Protein AF-A0A833DUH0-F1 (afdb_monomer_lite)

Organism: NCBI:txid334771

pLDDT: mean 90.51, std 8.52, range [49.0, 95.56]

Foldseek 3Di:
DADPPPRAAWDWDWDWDDPDQKIKIWTWTAGPPPRDIGTAKIWMWGDDPPDIDIDIDGDDDD

Secondary structure (DSSP, 8-state):
-B-TTT--BEEEEEEEEE-SSEEEEEEEEEETTT--EEEEEEEEEEE-SS-EEEEEEEPP--

Radius of gyration: 14.43 Å; chains: 1; bounding box: 31×22×40 Å

Sequence (62 aa):
MICTKCRNDMQLVIQSENLGNRVRVVYLYQCVACRRSLTFEIVEVRRDTDRIVITKSRMNVS

Structure (mmCIF, N/CA/C/O backbone):
data_AF-A0A833DUH0-F1
#
_entry.id   AF-A0A833DUH0-F1
#
loop_
_atom_site.group_PDB
_atom_site.id
_atom_site.type_symbol
_atom_s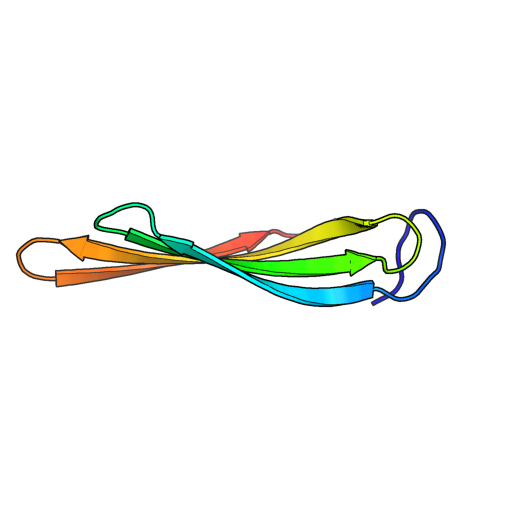ite.label_atom_id
_atom_site.label_alt_id
_atom_site.label_comp_id
_atom_site.label_asym_id
_atom_site.label_entity_id
_atom_site.label_seq_id
_atom_site.pdbx_PDB_ins_code
_atom_site.Cartn_x
_atom_site.Cartn_y
_atom_site.Cartn_z
_atom_site.occupancy
_atom_site.B_iso_or_equiv
_atom_site.auth_seq_id
_atom_site.auth_comp_id
_atom_site.auth_asym_id
_atom_site.auth_atom_id
_atom_site.pdbx_PDB_model_num
ATOM 1 N N . MET A 1 1 ? 2.169 4.786 -15.660 1.00 82.75 1 MET A N 1
ATOM 2 C CA . MET A 1 1 ? 3.329 5.492 -15.061 1.00 82.75 1 MET A CA 1
ATOM 3 C C . MET A 1 1 ? 4.593 4.785 -15.526 1.00 82.75 1 MET A C 1
ATOM 5 O O . MET A 1 1 ? 4.566 3.564 -15.593 1.00 82.75 1 MET A O 1
ATOM 9 N N . ILE A 1 2 ? 5.663 5.510 -15.865 1.00 90.56 2 ILE A N 1
ATOM 10 C CA . ILE A 1 2 ? 6.911 4.913 -16.377 1.00 90.56 2 ILE A CA 1
ATOM 11 C C . ILE A 1 2 ? 7.959 4.831 -15.265 1.00 90.56 2 ILE A C 1
ATOM 13 O O . ILE A 1 2 ? 8.171 5.796 -14.531 1.00 90.56 2 ILE A O 1
ATOM 17 N N . CYS A 1 3 ? 8.650 3.696 -15.154 1.00 92.19 3 CYS A N 1
ATOM 18 C CA . CYS A 1 3 ? 9.709 3.509 -14.171 1.00 92.19 3 CYS A CA 1
ATOM 19 C C . CYS A 1 3 ? 10.914 4.406 -14.478 1.00 92.19 3 CYS A C 1
ATOM 21 O O . CYS A 1 3 ? 11.561 4.262 -15.515 1.00 92.19 3 CYS A O 1
ATOM 23 N N . THR A 1 4 ? 11.301 5.262 -13.533 1.00 90.69 4 THR A N 1
ATOM 24 C CA . THR A 1 4 ? 12.461 6.160 -13.686 1.00 90.69 4 THR A CA 1
ATOM 25 C C . THR A 1 4 ? 13.796 5.423 -13.807 1.00 90.69 4 THR A C 1
ATOM 27 O O . THR A 1 4 ? 14.744 5.972 -14.356 1.00 90.69 4 THR A O 1
ATOM 30 N N . LYS A 1 5 ? 13.878 4.170 -13.334 1.00 91.94 5 LYS A N 1
ATOM 31 C CA . LYS A 1 5 ? 15.108 3.361 -13.381 1.00 91.94 5 LYS A CA 1
ATOM 32 C C . LYS A 1 5 ? 15.333 2.683 -14.733 1.00 91.94 5 LYS A C 1
ATOM 34 O O . LYS A 1 5 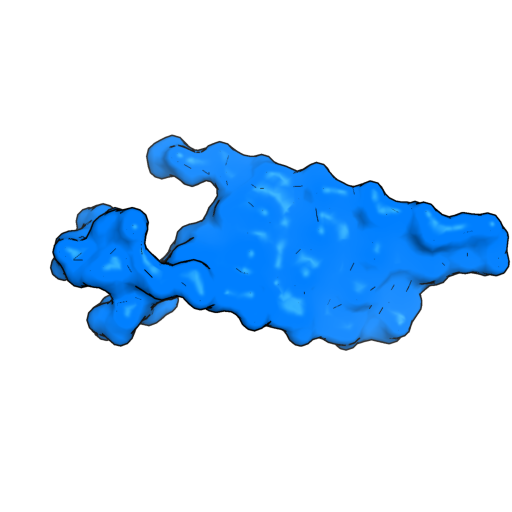? 16.451 2.674 -15.221 1.00 91.94 5 LYS A O 1
ATOM 39 N N . CYS A 1 6 ? 14.299 2.057 -15.295 1.00 94.75 6 CYS A N 1
ATOM 40 C CA . CYS A 1 6 ? 14.444 1.182 -16.468 1.00 94.75 6 CYS A CA 1
ATOM 41 C C . CYS A 1 6 ? 13.500 1.527 -17.625 1.00 94.75 6 CYS A C 1
ATOM 43 O O . CYS A 1 6 ? 13.422 0.761 -18.577 1.00 94.75 6 CYS A O 1
ATOM 45 N N . ARG A 1 7 ? 12.759 2.640 -17.522 1.00 94.94 7 ARG A N 1
ATOM 46 C CA . ARG A 1 7 ? 11.838 3.177 -18.540 1.00 94.94 7 ARG A CA 1
ATOM 47 C C . ARG A 1 7 ? 10.717 2.233 -19.004 1.00 94.94 7 ARG A C 1
ATOM 49 O O . ARG A 1 7 ? 9.987 2.583 -19.918 1.00 94.94 7 ARG A O 1
ATOM 56 N N . ASN A 1 8 ? 10.536 1.093 -18.339 1.00 95.44 8 ASN A N 1
ATOM 57 C CA . ASN A 1 8 ? 9.411 0.188 -18.559 1.00 95.44 8 ASN A CA 1
ATOM 58 C C . ASN A 1 8 ? 8.162 0.638 -17.795 1.00 95.44 8 ASN A C 1
ATOM 60 O O . ASN A 1 8 ? 8.245 1.417 -16.835 1.00 95.44 8 ASN A O 1
ATOM 64 N N . ASP A 1 9 ? 7.020 0.078 -18.182 1.00 95.19 9 ASP A N 1
ATOM 65 C CA . ASP A 1 9 ? 5.743 0.341 -17.536 1.00 95.19 9 ASP A CA 1
ATOM 66 C C . ASP A 1 9 ? 5.724 -0.087 -16.065 1.00 95.19 9 ASP A C 1
ATOM 68 O O . ASP A 1 9 ? 6.338 -1.072 -15.631 1.00 95.19 9 ASP A O 1
ATOM 72 N N . MET A 1 10 ? 4.993 0.695 -15.277 1.00 95.19 10 MET A N 1
ATOM 73 C CA . MET A 1 10 ? 4.624 0.355 -13.912 1.00 95.19 10 MET A CA 1
ATOM 74 C C . MET A 1 10 ? 3.129 0.080 -13.842 1.00 95.19 10 MET A C 1
ATOM 76 O O . MET A 1 10 ? 2.323 0.843 -14.378 1.00 95.19 10 MET A O 1
ATOM 80 N N . GLN A 1 11 ? 2.771 -0.985 -13.135 1.00 95.25 11 GLN A N 1
ATOM 81 C CA . GLN A 1 11 ? 1.394 -1.401 -12.906 1.00 95.25 11 GLN A CA 1
ATOM 82 C C . GLN A 1 11 ? 0.954 -1.018 -11.497 1.00 95.25 11 GLN A C 1
ATOM 84 O O . GLN A 1 11 ? 1.765 -1.011 -10.571 1.00 95.25 11 GLN A O 1
ATOM 89 N N . LEU A 1 12 ? -0.327 -0.691 -11.337 1.00 93.62 12 LEU A N 1
ATOM 90 C CA . LEU A 1 12 ? -0.915 -0.483 -10.018 1.00 93.62 12 LEU A CA 1
ATOM 91 C C . LEU A 1 12 ? -1.066 -1.838 -9.321 1.00 93.62 12 LEU A C 1
ATOM 93 O O . LEU A 1 12 ? -1.664 -2.760 -9.869 1.00 93.62 12 LEU A O 1
ATOM 97 N N . VAL A 1 13 ? -0.549 -1.931 -8.103 1.00 94.38 13 VAL A N 1
ATOM 98 C CA . VAL A 1 13 ? -0.681 -3.090 -7.225 1.00 94.38 13 VAL A CA 1
ATOM 99 C C . VAL A 1 13 ? -1.327 -2.628 -5.925 1.00 94.38 13 VAL A C 1
ATOM 101 O O . VAL A 1 13 ? -0.953 -1.597 -5.360 1.00 94.38 13 VAL A O 1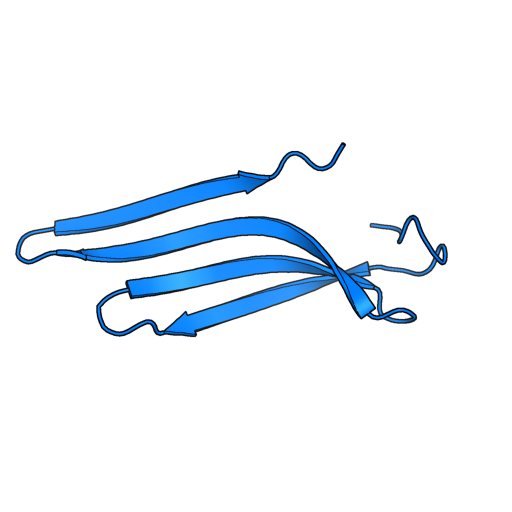
ATOM 104 N N . ILE A 1 14 ? -2.304 -3.402 -5.461 1.00 94.94 14 ILE A N 1
ATOM 105 C CA . ILE A 1 14 ? -2.990 -3.187 -4.189 1.00 94.94 14 ILE A CA 1
ATOM 106 C C . ILE A 1 14 ? -2.598 -4.338 -3.274 1.00 94.94 14 ILE A C 1
ATOM 108 O O . ILE A 1 14 ? -2.798 -5.502 -3.616 1.00 94.94 14 ILE A O 1
ATOM 112 N N . GLN A 1 15 ? -2.013 -4.010 -2.130 1.00 94.31 15 GLN A N 1
ATOM 113 C CA . GLN A 1 15 ? -1.610 -4.985 -1.124 1.00 94.31 15 GLN A CA 1
ATOM 114 C C . GLN A 1 15 ? -2.400 -4.730 0.151 1.00 94.31 15 GLN A C 1
ATOM 116 O O . GL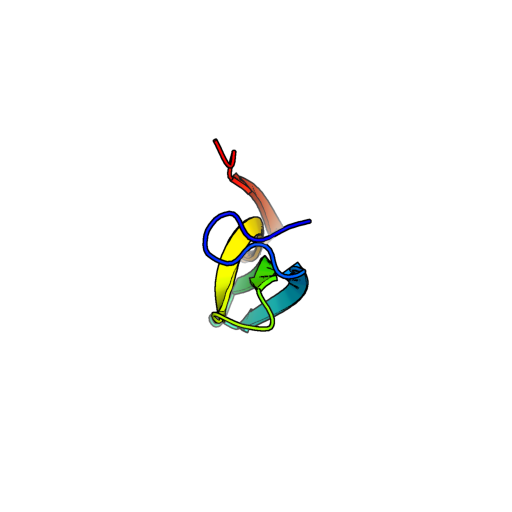N A 1 15 ? -2.570 -3.580 0.549 1.00 94.31 15 GLN A O 1
ATOM 121 N N . SER A 1 16 ? -2.883 -5.790 0.790 1.00 94.62 16 SER A N 1
ATOM 122 C CA . SER A 1 16 ? -3.556 -5.706 2.084 1.00 94.62 16 SER A CA 1
ATOM 123 C C . SER A 1 16 ? -2.826 -6.564 3.103 1.00 94.62 16 SER A C 1
ATOM 125 O O . SER A 1 16 ? -2.598 -7.749 2.863 1.00 94.62 16 SER A O 1
ATOM 127 N N . GLU A 1 17 ? -2.524 -5.983 4.253 1.00 94.75 17 GLU A N 1
ATOM 128 C CA . GLU A 1 17 ? -1.937 -6.664 5.398 1.00 94.75 17 GLU A CA 1
ATOM 129 C C . GLU A 1 17 ? -2.923 -6.624 6.566 1.00 94.75 17 GLU A C 1
ATOM 131 O O . GLU A 1 17 ? -3.481 -5.573 6.898 1.00 94.75 17 GLU A O 1
ATOM 136 N N . ASN A 1 18 ? -3.140 -7.778 7.196 1.00 93.19 18 ASN A N 1
ATOM 137 C CA . ASN A 1 18 ? -3.900 -7.875 8.434 1.00 93.19 18 ASN A CA 1
ATOM 138 C C . ASN A 1 18 ? -2.922 -7.890 9.615 1.00 93.19 18 ASN A C 1
ATOM 140 O O . ASN A 1 18 ? -2.095 -8.790 9.733 1.00 93.19 18 ASN A O 1
ATOM 144 N N . LEU A 1 19 ? -3.021 -6.875 10.471 1.00 90.44 19 LEU A N 1
ATOM 145 C CA . LEU A 1 19 ? -2.149 -6.634 11.620 1.00 90.44 19 LEU A CA 1
ATOM 146 C C . LEU A 1 19 ? -2.916 -6.843 12.941 1.00 90.44 19 LEU A C 1
ATOM 148 O O . LEU A 1 19 ? -2.696 -6.136 13.924 1.00 90.44 19 LEU A O 1
ATOM 152 N N . GLY A 1 20 ? -3.865 -7.786 12.956 1.00 89.19 20 GLY A N 1
ATOM 153 C CA . GLY A 1 20 ? -4.696 -8.110 14.116 1.00 89.19 20 GLY A CA 1
ATOM 154 C C . GLY A 1 20 ? -5.943 -7.231 14.184 1.00 89.19 20 GLY A C 1
ATOM 155 O O . GLY A 1 20 ? -6.930 -7.493 13.505 1.00 89.19 20 GLY A O 1
ATOM 156 N N . ASN A 1 21 ? -5.914 -6.166 14.992 1.00 91.06 21 ASN A N 1
ATOM 157 C CA . ASN A 1 21 ? -7.032 -5.212 15.103 1.00 91.06 21 ASN A CA 1
ATOM 158 C C . ASN A 1 21 ? -6.995 -4.086 14.051 1.00 91.06 21 ASN A C 1
ATOM 160 O O . ASN A 1 21 ? -7.747 -3.108 14.138 1.00 91.06 21 ASN A O 1
ATOM 164 N N . ARG A 1 22 ? -6.085 -4.203 13.082 1.00 92.69 22 ARG A N 1
ATOM 165 C CA . ARG A 1 22 ? -5.814 -3.216 12.040 1.00 92.69 22 ARG A CA 1
ATOM 166 C C . ARG A 1 22 ? -5.708 -3.905 10.693 1.00 92.69 22 ARG A C 1
ATOM 168 O O . ARG A 1 22 ? -5.087 -4.957 10.582 1.00 92.69 22 ARG A O 1
ATOM 175 N N . VAL A 1 23 ? -6.249 -3.264 9.671 1.00 95.38 23 VAL A N 1
ATOM 176 C CA . VAL A 1 23 ? -6.040 -3.627 8.271 1.00 95.38 23 VAL A CA 1
ATOM 177 C C . VAL A 1 23 ? -5.313 -2.474 7.604 1.00 95.38 23 VAL A C 1
ATOM 179 O O . VAL A 1 23 ? -5.764 -1.332 7.670 1.00 95.38 23 VAL A O 1
ATOM 182 N N . ARG A 1 24 ? -4.186 -2.766 6.962 1.00 94.94 24 ARG A N 1
ATOM 183 C CA . ARG A 1 24 ? -3.426 -1.794 6.181 1.00 94.94 24 ARG A CA 1
ATOM 184 C C . ARG A 1 24 ? -3.534 -2.148 4.707 1.00 94.94 24 ARG A C 1
ATOM 186 O O . ARG A 1 24 ? -3.173 -3.249 4.313 1.00 94.94 24 ARG A O 1
ATOM 193 N N . VAL A 1 25 ? -4.005 -1.210 3.898 1.00 95.56 25 VAL A N 1
ATOM 194 C CA . VAL A 1 25 ? -4.056 -1.313 2.440 1.00 95.56 25 VAL A CA 1
ATOM 195 C C . VAL A 1 25 ? -3.031 -0.351 1.852 1.00 95.56 25 VAL A C 1
ATOM 197 O O . VAL A 1 25 ? -3.065 0.849 2.121 1.00 95.56 25 VAL A O 1
ATOM 200 N N . VAL A 1 26 ? -2.106 -0.878 1.060 1.00 93.75 26 VAL A N 1
ATOM 201 C CA . VAL A 1 26 ? -1.051 -0.119 0.388 1.00 93.75 26 VAL A CA 1
ATOM 202 C C . VAL A 1 26 ? -1.323 -0.121 -1.110 1.00 93.75 26 VAL A C 1
ATOM 204 O O . VAL A 1 26 ? -1.364 -1.173 -1.748 1.00 93.75 26 VAL A O 1
ATOM 207 N N . TYR A 1 27 ? -1.482 1.073 -1.672 1.00 93.62 27 TYR A N 1
ATOM 208 C CA . TYR A 1 27 ? -1.564 1.313 -3.106 1.00 93.62 27 TYR A CA 1
ATOM 209 C C . TYR A 1 27 ? -0.189 1.756 -3.598 1.00 93.62 27 TYR A C 1
ATOM 211 O O . TYR A 1 27 ? 0.335 2.798 -3.185 1.00 93.62 27 TYR A O 1
ATOM 219 N N . LEU A 1 28 ? 0.401 0.971 -4.494 1.00 93.00 28 LEU A N 1
ATOM 220 C CA . LEU A 1 28 ? 1.720 1.253 -5.045 1.00 93.00 28 LEU A CA 1
ATOM 221 C C . LEU A 1 28 ? 1.768 0.980 -6.544 1.00 93.00 28 LEU A C 1
ATOM 223 O O . LEU A 1 28 ? 1.061 0.120 -7.060 1.00 93.00 28 LEU A O 1
ATOM 227 N N . TYR A 1 29 ? 2.641 1.694 -7.245 1.00 93.00 29 TYR A N 1
ATOM 228 C CA . TYR A 1 29 ? 3.025 1.340 -8.605 1.00 93.00 29 TYR A CA 1
ATOM 229 C C . TYR A 1 29 ? 4.251 0.430 -8.552 1.00 93.00 29 TYR A C 1
ATOM 231 O O . TYR A 1 29 ? 5.255 0.797 -7.946 1.00 93.00 29 TYR A O 1
ATOM 239 N N . GLN A 1 30 ? 4.208 -0.732 -9.200 1.00 94.69 30 GLN A N 1
ATOM 240 C CA . GLN A 1 30 ? 5.343 -1.650 -9.304 1.00 94.69 30 GLN A CA 1
ATOM 241 C C . GLN A 1 30 ? 5.797 -1.784 -10.756 1.00 94.69 30 GLN A C 1
ATOM 243 O O . GLN A 1 30 ? 4.998 -2.046 -11.653 1.00 94.69 30 GLN A O 1
ATOM 248 N N . CYS A 1 31 ? 7.096 -1.616 -11.002 1.00 95.19 31 CYS A N 1
ATOM 249 C CA . CYS A 1 31 ? 7.671 -1.858 -12.320 1.00 95.19 31 CYS A CA 1
ATOM 250 C C . CYS A 1 31 ? 7.703 -3.356 -12.640 1.00 95.19 31 CYS A C 1
ATOM 252 O O . CYS A 1 31 ? 8.245 -4.143 -11.862 1.00 95.19 31 CYS A O 1
ATOM 254 N N . VAL A 1 32 ? 7.196 -3.731 -13.816 1.00 92.88 32 VAL A N 1
ATOM 255 C CA . VAL A 1 32 ? 7.152 -5.134 -14.259 1.00 92.88 32 VAL A CA 1
ATOM 256 C C . VAL A 1 32 ? 8.543 -5.723 -14.505 1.00 92.88 32 VAL A C 1
ATOM 258 O O . VAL A 1 32 ? 8.772 -6.887 -14.201 1.00 92.88 32 VAL A O 1
ATOM 261 N N . ALA A 1 33 ? 9.490 -4.910 -14.985 1.00 95.06 33 ALA A N 1
ATOM 262 C CA . ALA A 1 33 ? 10.825 -5.370 -15.361 1.00 95.06 33 ALA A CA 1
ATOM 263 C C . ALA A 1 33 ? 11.793 -5.436 -14.168 1.00 95.06 33 ALA A C 1
ATOM 265 O O . ALA A 1 33 ? 12.446 -6.449 -13.946 1.00 95.06 33 ALA A O 1
ATOM 266 N N . CYS A 1 34 ? 11.900 -4.358 -13.382 1.00 94.50 34 CYS A N 1
ATOM 267 C CA . CYS A 1 34 ? 12.909 -4.254 -12.318 1.00 94.50 34 CYS A CA 1
ATOM 268 C C . CYS A 1 34 ? 12.348 -4.369 -10.895 1.00 94.50 34 CYS A C 1
ATOM 270 O O . CYS A 1 34 ? 13.095 -4.183 -9.935 1.00 94.50 34 CYS A O 1
ATOM 272 N N . ARG A 1 35 ? 11.037 -4.618 -10.752 1.00 93.62 35 ARG A N 1
ATOM 273 C CA . ARG A 1 35 ? 10.318 -4.804 -9.476 1.00 93.62 35 ARG A CA 1
ATOM 274 C C . ARG A 1 35 ? 10.376 -3.620 -8.504 1.00 93.62 35 ARG A C 1
ATOM 276 O O . ARG A 1 35 ? 9.876 -3.732 -7.387 1.00 93.62 35 ARG A O 1
ATOM 283 N N . ARG A 1 36 ? 10.924 -2.470 -8.921 1.00 90.88 36 ARG A N 1
ATOM 284 C CA . ARG A 1 36 ? 10.926 -1.235 -8.126 1.00 90.88 36 ARG A CA 1
ATOM 285 C C . ARG A 1 36 ? 9.489 -0.804 -7.856 1.00 90.88 36 ARG A C 1
ATOM 287 O O . ARG A 1 36 ? 8.709 -0.646 -8.797 1.00 90.88 36 ARG A O 1
ATOM 294 N N . SER A 1 37 ? 9.190 -0.584 -6.585 1.00 90.44 37 SER A N 1
ATOM 295 C CA . SER A 1 37 ? 7.894 -0.107 -6.124 1.00 90.44 37 SER A CA 1
ATOM 296 C C . SER A 1 37 ? 7.947 1.378 -5.801 1.00 90.44 37 SER A C 1
ATOM 298 O O . SER A 1 37 ? 8.973 1.902 -5.365 1.00 90.44 37 SER A O 1
ATOM 300 N N . LEU A 1 38 ? 6.822 2.039 -6.014 1.00 88.25 38 LEU A N 1
ATOM 301 C CA . LEU A 1 38 ? 6.588 3.417 -5.654 1.00 88.25 38 LEU A CA 1
ATOM 302 C C . LEU A 1 38 ? 5.266 3.498 -4.901 1.00 88.25 38 LEU A C 1
ATOM 304 O O . LEU A 1 38 ? 4.198 3.373 -5.502 1.00 88.25 38 LEU A O 1
ATOM 308 N N . THR A 1 39 ? 5.349 3.669 -3.586 1.00 84.69 39 THR A N 1
ATOM 309 C CA . THR A 1 39 ? 4.168 3.802 -2.735 1.00 84.69 39 THR A CA 1
ATOM 310 C C . THR A 1 39 ? 3.497 5.136 -3.003 1.00 84.69 39 THR A C 1
ATOM 312 O O . THR A 1 39 ? 4.144 6.179 -2.964 1.00 84.69 39 THR A O 1
ATOM 315 N N . PHE A 1 40 ? 2.199 5.092 -3.277 1.00 85.75 40 PHE A N 1
ATOM 316 C CA . PHE A 1 40 ? 1.408 6.275 -3.590 1.00 85.75 40 PHE A CA 1
ATOM 317 C C . PHE A 1 40 ? 0.469 6.626 -2.436 1.00 85.75 40 PHE A C 1
ATOM 319 O O . PHE A 1 40 ? 0.408 7.775 -1.995 1.00 85.75 40 PHE A O 1
ATOM 326 N N . GLU A 1 41 ? -0.236 5.627 -1.909 1.00 91.62 41 GLU A N 1
ATOM 327 C CA . GLU A 1 41 ? -1.227 5.830 -0.861 1.00 91.62 41 GLU A CA 1
ATOM 328 C C . GLU A 1 41 ? -1.232 4.658 0.119 1.00 91.62 41 GLU A C 1
ATOM 330 O O . GLU A 1 41 ? -1.113 3.497 -0.271 1.00 91.62 41 GLU A O 1
ATOM 335 N N . ILE A 1 42 ? -1.379 4.972 1.402 1.00 91.31 42 ILE A N 1
ATOM 336 C CA . ILE A 1 42 ? -1.560 3.996 2.473 1.00 91.31 42 ILE A CA 1
ATOM 337 C C . ILE A 1 42 ? -2.868 4.333 3.179 1.00 91.31 42 ILE A C 1
ATOM 339 O O . ILE A 1 42 ? -3.061 5.466 3.624 1.00 91.31 42 ILE A O 1
ATOM 343 N N . VAL A 1 43 ? -3.747 3.342 3.291 1.00 94.00 43 VAL A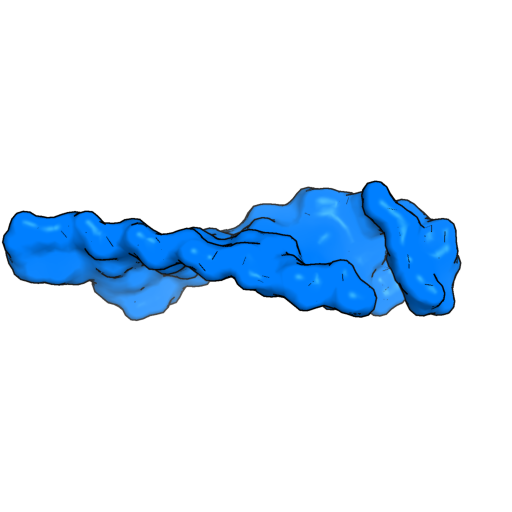 N 1
ATOM 344 C CA . VAL A 1 43 ? -4.999 3.418 4.041 1.00 94.00 43 VAL A CA 1
ATOM 345 C C . VAL A 1 43 ? -4.919 2.422 5.190 1.00 94.00 43 VAL A C 1
ATOM 347 O O . VAL A 1 43 ? -4.791 1.223 4.966 1.00 94.00 43 VAL A O 1
ATOM 350 N N . GLU A 1 44 ? -4.981 2.902 6.426 1.00 94.44 44 GLU A N 1
ATOM 351 C CA . GLU A 1 44 ? -5.027 2.058 7.620 1.00 94.44 44 GLU A CA 1
ATOM 352 C C . GLU A 1 44 ? -6.406 2.172 8.265 1.00 94.44 44 GLU A C 1
ATOM 354 O O . GLU A 1 44 ? -6.861 3.267 8.589 1.00 94.44 44 GLU A O 1
ATOM 359 N N . VAL A 1 45 ? -7.070 1.034 8.444 1.00 94.19 45 VAL A N 1
ATOM 360 C CA . VAL A 1 45 ? -8.349 0.916 9.140 1.00 94.19 45 VAL A CA 1
ATOM 361 C C . VAL A 1 45 ? -8.096 0.200 10.456 1.00 94.19 45 VAL A C 1
ATOM 363 O O . VAL A 1 45 ? -7.669 -0.954 10.470 1.00 94.19 45 VAL A O 1
ATOM 366 N N . ARG A 1 46 ? -8.367 0.869 11.572 1.00 94.00 46 ARG A N 1
ATOM 367 C CA . ARG A 1 46 ? -8.269 0.304 12.919 1.00 94.00 46 ARG A CA 1
ATOM 368 C C . ARG A 1 46 ? -9.640 0.271 13.564 1.00 94.00 46 ARG A C 1
ATOM 370 O O . ARG A 1 46 ? -10.364 1.264 13.530 1.00 94.00 46 ARG A O 1
ATOM 377 N N . ARG A 1 47 ? -9.970 -0.850 14.200 1.00 90.00 47 ARG A N 1
ATOM 378 C CA . ARG A 1 47 ? -11.133 -0.930 15.081 1.00 90.00 47 ARG A CA 1
ATOM 379 C C . ARG A 1 47 ? -10.686 -0.692 16.520 1.00 90.00 47 ARG A C 1
ATOM 381 O O . ARG A 1 47 ? -9.920 -1.485 17.065 1.00 90.00 47 ARG A O 1
ATOM 388 N N . ASP A 1 48 ? -11.173 0.394 17.101 1.00 89.38 48 ASP A N 1
ATOM 389 C CA . ASP A 1 48 ? -11.120 0.646 18.539 1.00 89.38 48 ASP A CA 1
ATOM 390 C C . ASP A 1 48 ? -12.446 0.175 19.169 1.00 89.38 48 ASP A C 1
ATOM 392 O O . ASP A 1 48 ? -13.379 -0.215 18.462 1.00 89.38 48 ASP A O 1
ATOM 396 N N . THR A 1 49 ? -12.532 0.162 20.499 1.00 89.31 49 THR A N 1
ATOM 397 C CA . THR A 1 49 ? -13.662 -0.428 21.240 1.00 89.31 49 THR A CA 1
ATOM 398 C C . THR A 1 49 ? -15.024 0.162 20.845 1.00 89.31 49 THR A C 1
ATOM 400 O O . THR A 1 49 ? -16.012 -0.563 20.779 1.00 89.31 49 THR A O 1
ATOM 403 N N . ASP A 1 50 ? -15.068 1.458 20.540 1.00 94.00 50 ASP A N 1
ATOM 404 C CA . ASP A 1 50 ? -16.276 2.250 20.285 1.00 94.00 50 ASP A CA 1
ATOM 405 C C . ASP A 1 50 ? -16.304 2.920 18.899 1.00 94.00 50 ASP A C 1
ATOM 407 O O . ASP A 1 50 ? -17.300 3.539 18.527 1.00 94.00 50 ASP A O 1
ATOM 411 N N . ARG A 1 51 ? -15.226 2.808 18.111 1.00 92.81 51 ARG A N 1
ATOM 412 C CA . ARG A 1 51 ? -15.086 3.521 16.831 1.00 92.81 51 ARG A CA 1
ATOM 413 C C . ARG A 1 51 ? -14.206 2.796 15.823 1.00 92.81 51 ARG A C 1
ATOM 415 O O . ARG A 1 51 ? -13.344 1.992 16.168 1.00 92.81 51 ARG A O 1
ATOM 422 N N . ILE A 1 52 ? -14.393 3.145 14.553 1.00 93.19 52 ILE A N 1
ATOM 423 C CA . ILE A 1 52 ? -13.500 2.760 13.458 1.00 93.19 52 ILE A CA 1
ATOM 424 C C . ILE A 1 52 ? -12.691 3.994 13.068 1.00 93.19 52 ILE A C 1
ATOM 426 O O . ILE A 1 52 ? -13.257 5.030 12.727 1.00 93.19 52 ILE A O 1
ATOM 430 N N . VAL A 1 53 ? -11.367 3.884 13.128 1.00 93.88 53 VAL A N 1
ATOM 431 C CA . VAL A 1 53 ? -10.436 4.939 12.723 1.00 93.88 53 VAL A CA 1
ATOM 432 C C . VAL A 1 53 ? -9.890 4.592 11.345 1.00 93.88 53 VAL A C 1
ATOM 434 O O . VAL A 1 53 ? -9.335 3.511 11.158 1.00 93.88 53 VAL A O 1
ATOM 437 N N . ILE A 1 54 ? -10.043 5.506 10.388 1.00 94.06 54 ILE A N 1
ATOM 438 C CA . ILE A 1 54 ? -9.495 5.373 9.035 1.00 94.06 54 ILE A CA 1
ATOM 439 C C . ILE A 1 54 ? -8.454 6.471 8.837 1.00 94.06 54 ILE A C 1
ATOM 441 O O . ILE A 1 54 ? -8.786 7.656 8.846 1.00 94.06 54 ILE A O 1
ATOM 445 N N . THR A 1 55 ? -7.202 6.076 8.634 1.00 93.81 55 THR A N 1
ATOM 446 C CA . THR A 1 55 ? -6.086 6.988 8.371 1.00 93.81 55 THR A CA 1
ATOM 447 C C . THR A 1 55 ? -5.648 6.835 6.924 1.00 93.81 55 THR A C 1
ATOM 449 O O . THR A 1 55 ? -5.326 5.731 6.489 1.00 93.81 55 THR A O 1
ATOM 452 N N . LYS A 1 56 ? -5.605 7.943 6.181 1.00 92.62 56 LYS A N 1
ATOM 453 C CA . LYS A 1 56 ? -5.129 7.987 4.795 1.00 92.62 56 LYS A CA 1
ATOM 454 C C . LYS A 1 56 ? -3.883 8.857 4.704 1.00 92.62 56 LYS A C 1
ATOM 456 O O . LYS A 1 56 ? -3.928 10.036 5.043 1.00 92.62 56 LYS A O 1
ATOM 461 N N . SER A 1 57 ? -2.805 8.284 4.182 1.00 90.50 57 SER A N 1
ATOM 462 C CA . SER A 1 57 ? -1.529 8.966 3.975 1.00 90.50 57 SER A CA 1
ATOM 463 C C . SER A 1 57 ? -1.145 8.892 2.505 1.00 90.50 57 SER A C 1
ATOM 465 O O . SER A 1 57 ? -1.115 7.808 1.923 1.00 90.50 57 SER A O 1
ATOM 467 N N . ARG A 1 58 ? -0.836 10.041 1.899 1.00 85.44 58 ARG A N 1
ATOM 468 C CA . ARG A 1 58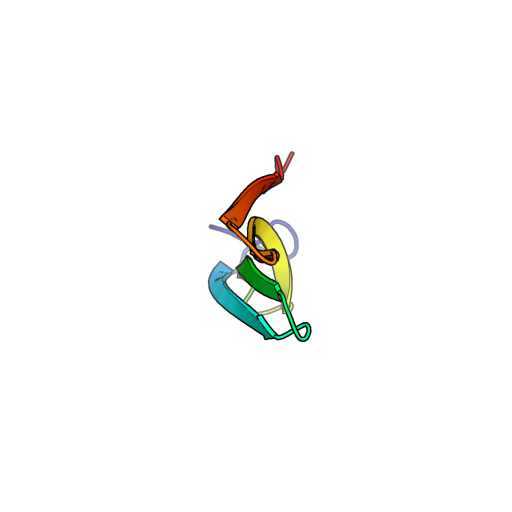 ? -0.272 10.118 0.546 1.00 85.44 58 ARG A CA 1
ATOM 469 C C . ARG A 1 58 ? 1.217 10.392 0.643 1.00 85.44 58 ARG A C 1
ATOM 471 O O . ARG A 1 58 ? 1.623 11.297 1.367 1.00 85.44 58 ARG A O 1
ATOM 478 N N . MET A 1 59 ? 2.015 9.621 -0.084 1.00 77.25 59 MET A N 1
ATOM 479 C CA . MET A 1 59 ? 3.434 9.919 -0.226 1.00 77.25 59 MET A CA 1
ATOM 480 C C . MET A 1 59 ? 3.619 10.791 -1.461 1.00 77.25 59 MET A C 1
ATOM 482 O O . MET A 1 59 ? 3.267 10.390 -2.570 1.00 77.25 59 MET A O 1
ATOM 486 N N . ASN A 1 60 ? 4.155 11.995 -1.262 1.00 61.50 60 ASN A N 1
ATOM 487 C CA . ASN A 1 60 ? 4.613 12.804 -2.380 1.00 61.50 60 ASN A CA 1
ATOM 488 C C . ASN A 1 60 ? 5.838 12.121 -2.968 1.00 61.50 60 ASN A C 1
ATOM 490 O O . ASN A 1 60 ? 6.858 11.957 -2.299 1.00 61.50 60 ASN A O 1
ATOM 494 N N . VAL A 1 61 ? 5.705 11.698 -4.216 1.00 58.00 61 VAL A N 1
ATOM 495 C CA . VAL A 1 61 ? 6.821 11.167 -4.977 1.00 58.00 61 VAL A CA 1
ATOM 496 C C . VAL A 1 61 ? 7.425 12.333 -5.739 1.00 58.00 61 VAL A C 1
ATOM 498 O O . VAL A 1 61 ? 6.871 12.747 -6.757 1.00 58.00 61 VAL A O 1
ATOM 501 N N . SER A 1 62 ? 8.504 12.885 -5.190 1.00 49.00 62 SER A N 1
ATOM 502 C CA . SER A 1 62 ? 9.364 13.868 -5.854 1.00 49.00 62 SER A CA 1
ATOM 503 C C . SER A 1 62 ? 10.229 13.216 -6.930 1.00 49.00 62 SER A C 1
ATOM 505 O O . SER A 1 62 ? 10.689 12.069 -6.707 1.00 49.00 62 SER A O 1
#